Protein AF-A0A365YQ52-F1 (afdb_monomer_lite)

InterPro domains:
  IPR023159 SO1590-like superfamily [SSF159238] (4-60)

Organism: NCBI:txid1747507

Foldseek 3Di:
DVPDWDWDKDKDWAFPDPDPPQKTKIWIKIATDGSDGDIKIKMKIKGDDPPPPDIDMDMDID

Secondary structure (DSSP, 8-state):
--S---EEEEEEEEEEE--SSSEEEEEEEEEEEESS-EEEEEEEEEEE-SSTT-EEEEEEE-

Sequence (62 aa):
MENEALGTFDVIFLRVSDGEGQIDSMSINKIFYGDLQGISVGKMLAFRGEITGSAGYVTMGL

Structure (mmCIF, N/CA/C/O backbone):
data_AF-A0A365YQ52-F1
#
_entry.id   AF-A0A365YQ52-F1
#
loop_
_atom_site.group_PDB
_atom_site.id
_atom_site.type_symbol
_atom_site.label_atom_id
_atom_site.label_alt_id
_atom_site.label_comp_id
_atom_site.label_asym_id
_atom_site.label_entity_id
_atom_site.label_seq_id
_atom_site.pdbx_PDB_ins_code
_atom_site.Cartn_x
_atom_site.Cartn_y
_atom_site.Cartn_z
_atom_site.occupancy
_atom_site.B_iso_or_equiv
_atom_site.auth_seq_id
_atom_site.auth_comp_id
_atom_site.auth_asym_id
_atom_site.auth_atom_id
_atom_site.pdbx_PDB_model_num
ATOM 1 N N . MET A 1 1 ? -8.252 16.469 17.603 1.00 52.38 1 MET A N 1
ATOM 2 C CA . MET A 1 1 ? -8.000 15.241 16.824 1.00 52.38 1 MET A CA 1
ATOM 3 C C . MET A 1 1 ? -9.133 14.272 17.126 1.00 52.38 1 MET A C 1
ATOM 5 O O . MET A 1 1 ? -8.980 13.438 17.998 1.00 52.38 1 MET A O 1
ATOM 9 N N . GLU A 1 2 ? -10.299 14.445 16.501 1.00 69.75 2 GLU A N 1
ATOM 10 C CA . GLU A 1 2 ? -11.459 13.548 16.706 1.00 69.75 2 GLU A CA 1
ATOM 11 C C . GLU A 1 2 ? -11.696 12.599 15.514 1.00 69.75 2 GLU A C 1
ATOM 13 O O . GLU A 1 2 ? -12.616 11.798 15.558 1.00 69.75 2 GLU A O 1
ATOM 18 N N . ASN A 1 3 ? -10.858 12.649 14.465 1.00 86.50 3 ASN A N 1
ATOM 19 C CA . ASN A 1 3 ? -11.027 11.874 13.222 1.00 86.50 3 ASN A CA 1
ATOM 20 C C . ASN A 1 3 ? -9.725 11.194 12.750 1.00 86.50 3 ASN A C 1
ATOM 22 O O . ASN A 1 3 ? -9.503 11.041 11.551 1.00 86.50 3 ASN A O 1
ATOM 26 N N . GLU A 1 4 ? -8.837 10.835 13.676 1.00 93.38 4 GLU A N 1
ATOM 27 C CA . GLU A 1 4 ? -7.641 10.040 13.375 1.00 93.38 4 GLU A CA 1
ATOM 28 C C . GLU A 1 4 ? -7.802 8.654 13.996 1.00 93.38 4 GLU A C 1
ATOM 30 O O . GLU A 1 4 ? -8.233 8.539 15.140 1.00 93.38 4 GLU A O 1
ATOM 35 N N . ALA A 1 5 ? -7.471 7.617 13.228 1.00 93.38 5 ALA A N 1
ATOM 36 C CA . ALA A 1 5 ? -7.483 6.227 13.666 1.00 93.38 5 ALA A CA 1
ATOM 37 C C . ALA A 1 5 ? -6.065 5.667 13.536 1.00 93.38 5 ALA A C 1
ATOM 39 O O . ALA A 1 5 ? -5.441 5.796 12.478 1.00 93.38 5 ALA A O 1
ATOM 40 N N . LEU A 1 6 ? -5.558 5.051 14.601 1.00 96.12 6 LEU A N 1
ATOM 41 C CA . LEU A 1 6 ? -4.243 4.424 14.636 1.00 96.12 6 LEU A CA 1
ATOM 42 C C . LEU A 1 6 ? -4.384 2.908 14.777 1.00 96.12 6 LEU A C 1
ATOM 44 O O . LEU A 1 6 ? -5.276 2.382 15.443 1.00 96.12 6 LEU A O 1
ATOM 48 N N . GLY A 1 7 ? -3.482 2.182 14.126 1.00 96.62 7 GLY A N 1
ATOM 49 C CA . GLY A 1 7 ? -3.553 0.733 14.097 1.00 96.62 7 GLY A CA 1
ATOM 50 C C . GLY A 1 7 ? -2.478 0.099 13.234 1.00 96.62 7 GLY A C 1
ATOM 51 O O . GLY A 1 7 ? -1.662 0.775 12.605 1.00 96.62 7 GLY A O 1
ATOM 52 N N . THR A 1 8 ? -2.498 -1.224 13.210 1.00 98.50 8 THR A N 1
ATOM 53 C CA . THR A 1 8 ? -1.647 -2.047 12.352 1.00 98.50 8 THR A CA 1
ATOM 54 C C . THR A 1 8 ? -2.510 -2.804 11.354 1.00 98.50 8 THR A C 1
ATOM 56 O O . THR A 1 8 ? -3.735 -2.859 11.471 1.00 98.50 8 THR A O 1
ATOM 59 N N . PHE A 1 9 ? -1.882 -3.382 10.336 1.00 98.00 9 PHE A N 1
ATOM 60 C CA . PHE A 1 9 ? -2.578 -4.246 9.398 1.00 98.00 9 PHE A CA 1
ATOM 61 C C . PHE A 1 9 ? -1.653 -5.335 8.871 1.00 98.00 9 PHE A C 1
ATOM 63 O O . PHE A 1 9 ? -0.459 -5.101 8.673 1.00 98.00 9 PHE A O 1
ATOM 70 N N . ASP A 1 10 ? -2.229 -6.499 8.597 1.00 98.56 10 ASP A N 1
ATOM 71 C CA . ASP A 1 10 ? -1.581 -7.529 7.794 1.00 98.56 10 ASP A CA 1
ATOM 72 C C . ASP A 1 10 ? -1.860 -7.266 6.316 1.00 98.56 10 ASP A C 1
ATOM 74 O O . ASP A 1 10 ? -2.935 -6.778 5.954 1.00 98.56 10 ASP A O 1
ATOM 78 N N . VAL A 1 11 ? -0.907 -7.605 5.446 1.00 97.69 11 VAL A N 1
ATOM 79 C CA . VAL A 1 11 ? -1.061 -7.466 3.995 1.00 97.69 11 VAL A CA 1
ATOM 80 C C . VAL A 1 11 ? -0.591 -8.711 3.261 1.00 97.69 11 VAL A C 1
ATOM 82 O O . VAL A 1 11 ? 0.487 -9.242 3.518 1.00 97.69 11 VAL A O 1
ATOM 85 N N . ILE A 1 12 ? -1.406 -9.154 2.308 1.00 97.69 12 ILE A N 1
ATOM 86 C CA . ILE A 1 12 ? -1.114 -10.285 1.430 1.00 97.69 12 ILE A CA 1
ATOM 87 C C . ILE A 1 12 ? -1.135 -9.788 -0.012 1.00 97.69 12 ILE A C 1
ATOM 89 O O . ILE A 1 12 ? -2.122 -9.198 -0.457 1.00 97.69 12 ILE A O 1
ATOM 93 N N . PHE A 1 13 ? -0.058 -10.064 -0.747 1.00 94.81 13 PHE A N 1
ATOM 94 C CA . PHE A 1 13 ? 0.045 -9.803 -2.179 1.00 94.81 13 PHE A CA 1
ATOM 95 C C . PHE A 1 13 ? -0.017 -11.109 -2.957 1.00 94.81 13 PHE A C 1
ATOM 97 O O . PHE A 1 13 ? 0.740 -12.038 -2.681 1.00 94.81 13 PHE A O 1
ATOM 104 N N . LEU A 1 14 ? -0.890 -11.163 -3.958 1.00 93.88 14 LEU A N 1
ATOM 105 C CA . LEU A 1 14 ? -0.980 -12.290 -4.881 1.00 93.88 14 LEU A CA 1
ATOM 106 C C . LEU A 1 14 ? -0.768 -11.767 -6.293 1.00 93.88 14 LEU A C 1
ATOM 108 O O . LEU A 1 14 ? -1.471 -10.859 -6.729 1.00 93.88 14 LEU A O 1
ATOM 112 N N . ARG A 1 15 ? 0.197 -12.321 -7.021 1.00 89.06 15 ARG A N 1
ATOM 113 C CA . ARG A 1 15 ? 0.430 -11.951 -8.420 1.00 89.06 15 ARG A CA 1
ATOM 114 C C . ARG A 1 15 ? -0.771 -12.400 -9.260 1.00 89.06 15 ARG A C 1
ATOM 116 O O . ARG A 1 15 ? -1.202 -13.542 -9.142 1.00 89.06 15 ARG A O 1
ATOM 123 N N . VAL A 1 16 ? -1.336 -11.490 -10.054 1.00 84.25 16 VAL A N 1
ATOM 124 C CA . VAL A 1 16 ? -2.536 -11.758 -10.875 1.00 84.25 16 VAL A CA 1
ATOM 125 C C . VAL A 1 16 ? -2.163 -12.019 -12.332 1.00 84.25 16 VAL A C 1
ATOM 127 O O . VAL A 1 16 ? -2.848 -12.776 -13.011 1.00 84.25 16 VAL A O 1
ATOM 130 N N . SER A 1 17 ? -1.066 -11.433 -12.808 1.00 72.75 17 SER A N 1
ATOM 131 C CA . SER A 1 17 ? -0.521 -11.701 -14.136 1.00 72.75 17 SER A CA 1
ATOM 132 C C . SER A 1 17 ? 0.992 -11.539 -14.148 1.00 72.75 17 SER A C 1
ATOM 134 O O . SER A 1 17 ? 1.539 -10.689 -13.440 1.00 72.75 17 SER A O 1
ATOM 136 N N . ASP A 1 18 ? 1.649 -12.283 -15.030 1.00 63.84 18 ASP A N 1
ATOM 137 C CA . ASP A 1 18 ? 3.048 -12.072 -15.391 1.00 63.84 18 ASP A CA 1
ATOM 138 C C . ASP A 1 18 ? 3.121 -10.977 -16.450 1.00 63.84 18 ASP A C 1
ATOM 140 O O . ASP A 1 18 ? 3.347 -11.269 -17.618 1.00 63.84 18 ASP A O 1
ATOM 144 N N . GLY A 1 19 ? 2.805 -9.737 -16.057 1.00 57.66 19 GLY A N 1
ATOM 145 C CA . GLY A 1 19 ? 2.720 -8.613 -16.990 1.00 57.66 19 GLY A CA 1
ATOM 146 C C . GLY A 1 19 ? 3.898 -8.600 -17.967 1.00 57.66 19 GLY A C 1
ATOM 147 O O . GLY A 1 19 ? 5.045 -8.808 -17.574 1.00 57.66 19 GLY A O 1
ATOM 148 N N . GLU A 1 20 ? 3.618 -8.409 -19.256 1.00 59.47 20 GL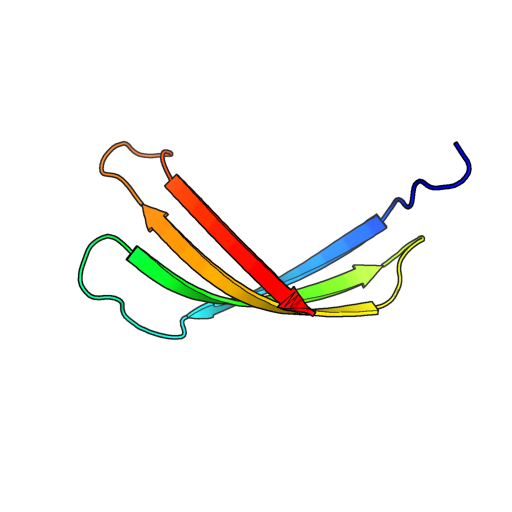U A N 1
ATOM 149 C CA . GLU A 1 20 ? 4.690 -8.283 -20.238 1.00 59.47 20 GLU A CA 1
ATOM 150 C C . GLU A 1 20 ? 5.384 -6.924 -20.044 1.00 59.47 20 GLU A C 1
ATOM 152 O O . GLU A 1 20 ? 4.764 -5.868 -20.177 1.00 59.47 20 GLU A O 1
ATOM 157 N N . GLY A 1 21 ? 6.676 -6.941 -19.699 1.00 70.00 21 GLY A N 1
ATOM 158 C CA . GLY A 1 21 ? 7.492 -5.738 -19.503 1.00 70.00 21 GLY A CA 1
ATOM 159 C C . GLY A 1 21 ? 7.745 -5.375 -18.034 1.00 70.00 21 GLY A C 1
ATOM 160 O O . GLY A 1 21 ? 7.812 -6.235 -17.165 1.00 70.00 21 GLY A O 1
ATOM 161 N N . GLN A 1 22 ? 7.955 -4.085 -17.749 1.00 83.56 22 GLN A N 1
ATOM 162 C CA . GLN A 1 22 ? 8.333 -3.582 -16.413 1.00 83.56 22 GLN A CA 1
ATOM 163 C C . GLN A 1 22 ? 7.138 -3.358 -15.458 1.00 83.56 22 GLN A C 1
ATOM 165 O O . GLN A 1 22 ? 7.342 -2.867 -14.344 1.00 83.56 22 GLN A O 1
ATOM 170 N N . ILE A 1 23 ? 5.904 -3.672 -15.885 1.00 88.94 23 ILE A N 1
ATOM 171 C CA . ILE A 1 23 ? 4.667 -3.448 -15.118 1.00 88.94 23 ILE A CA 1
ATOM 172 C C . ILE A 1 23 ? 4.038 -4.779 -14.695 1.00 88.94 23 ILE A C 1
ATOM 174 O O . ILE A 1 23 ? 3.673 -5.596 -15.534 1.00 88.94 23 ILE A O 1
ATOM 178 N N . ASP A 1 24 ? 3.811 -4.930 -13.393 1.00 90.06 24 ASP A N 1
ATOM 179 C CA . ASP A 1 24 ? 3.165 -6.076 -12.760 1.00 90.06 24 ASP A CA 1
ATOM 180 C C . ASP A 1 24 ? 1.767 -5.738 -12.232 1.00 90.06 24 ASP A C 1
ATOM 182 O O . ASP A 1 24 ? 1.515 -4.628 -11.758 1.00 90.06 24 ASP A O 1
ATOM 186 N N . SER A 1 25 ? 0.871 -6.732 -12.232 1.00 92.31 25 SER A N 1
ATOM 187 C CA . SER A 1 25 ? -0.435 -6.649 -11.567 1.00 92.31 25 SER A CA 1
ATOM 188 C C . SER A 1 25 ? -0.530 -7.624 -10.396 1.00 92.31 25 SER A C 1
ATOM 190 O O . SER A 1 25 ? -0.180 -8.803 -10.508 1.00 92.31 25 SER A O 1
ATOM 192 N N . MET A 1 26 ? -1.031 -7.134 -9.263 1.00 94.06 26 MET A N 1
ATOM 193 C CA . MET A 1 26 ? -1.190 -7.910 -8.034 1.00 94.06 26 MET A CA 1
ATOM 194 C C . MET A 1 26 ? -2.561 -7.659 -7.400 1.00 94.06 26 MET A C 1
ATOM 196 O O . MET A 1 26 ? -3.071 -6.542 -7.415 1.00 94.06 26 MET A O 1
ATOM 200 N N . SER A 1 27 ? -3.141 -8.685 -6.791 1.00 95.31 27 SER A N 1
ATOM 201 C CA . SER A 1 27 ? -4.177 -8.542 -5.774 1.00 95.31 27 SER A CA 1
ATOM 202 C C . SER A 1 27 ? -3.505 -8.138 -4.468 1.00 95.31 27 SER A C 1
ATOM 204 O O . SER A 1 27 ? -2.437 -8.658 -4.141 1.00 95.31 27 SER A O 1
ATOM 206 N N . ILE A 1 28 ? -4.134 -7.239 -3.719 1.00 97.56 28 ILE A N 1
ATOM 207 C CA . ILE A 1 28 ? -3.691 -6.807 -2.393 1.00 97.56 28 ILE A CA 1
ATOM 208 C C . ILE A 1 28 ? -4.858 -6.952 -1.419 1.00 97.56 28 ILE A C 1
ATOM 210 O O . ILE A 1 28 ? -5.897 -6.318 -1.592 1.00 97.56 28 ILE A O 1
ATOM 214 N N . ASN A 1 29 ? -4.678 -7.781 -0.398 1.00 97.44 29 ASN A N 1
ATOM 215 C CA 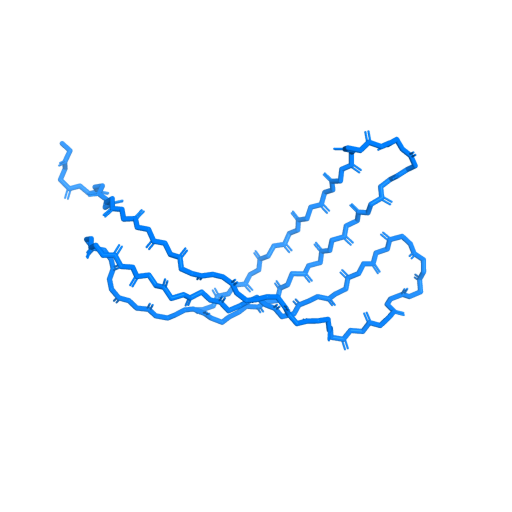. ASN A 1 29 ? -5.669 -7.992 0.654 1.00 97.44 29 ASN A CA 1
ATOM 216 C C . ASN A 1 29 ? -5.098 -7.469 1.968 1.00 97.44 29 ASN A C 1
ATOM 218 O O . ASN A 1 29 ? -3.940 -7.759 2.277 1.00 97.44 29 ASN A O 1
ATOM 222 N N . LYS A 1 30 ? -5.886 -6.709 2.728 1.00 98.19 30 LYS A N 1
ATOM 223 C CA . LYS A 1 30 ? -5.470 -6.148 4.019 1.00 98.19 30 LYS A CA 1
ATOM 224 C C . LYS A 1 30 ? -6.433 -6.551 5.122 1.00 98.19 30 LYS A C 1
ATOM 226 O O . LYS A 1 30 ? -7.635 -6.619 4.883 1.00 98.19 30 LYS A O 1
ATOM 231 N N . ILE A 1 31 ? -5.907 -6.766 6.321 1.00 98.44 31 ILE A N 1
ATOM 232 C CA . ILE A 1 31 ? -6.690 -6.993 7.540 1.00 98.44 31 ILE A CA 1
ATOM 233 C C . ILE A 1 31 ? -6.239 -5.951 8.559 1.00 98.44 31 ILE A C 1
ATOM 235 O O . ILE A 1 31 ? -5.066 -5.940 8.916 1.00 98.44 31 ILE A O 1
ATOM 239 N N . PHE A 1 32 ? -7.136 -5.062 8.982 1.00 98.25 32 PHE A N 1
ATOM 240 C CA . PHE A 1 32 ? -6.841 -3.938 9.875 1.00 98.25 32 PHE A CA 1
ATOM 241 C C . PHE A 1 32 ? -7.179 -4.265 11.333 1.00 98.25 32 PHE A C 1
ATOM 243 O O . PHE A 1 32 ? -8.213 -4.881 11.614 1.00 98.25 32 PHE A O 1
ATOM 250 N N . TYR A 1 33 ? -6.324 -3.802 12.247 1.00 98.06 33 TYR A N 1
ATOM 251 C CA . TYR A 1 33 ? -6.463 -3.946 13.695 1.00 98.06 33 TYR A CA 1
ATOM 252 C C . TYR A 1 33 ? -6.219 -2.608 14.404 1.00 98.06 33 TYR A C 1
ATOM 254 O O . TYR A 1 33 ? -5.371 -1.821 13.983 1.00 98.06 33 TYR A O 1
ATOM 262 N N . GLY A 1 34 ? -6.888 -2.394 15.538 1.00 96.81 34 GLY A N 1
ATOM 263 C CA . GLY A 1 34 ? -6.806 -1.159 16.322 1.00 96.81 34 GLY A CA 1
ATOM 264 C C . GLY A 1 34 ? -8.095 -0.358 16.198 1.00 96.81 34 GLY A C 1
ATOM 265 O O . GLY A 1 34 ? -9.178 -0.942 16.224 1.00 96.81 34 GLY A O 1
ATOM 266 N N . ASP A 1 35 ? -7.972 0.958 16.034 1.00 96.94 35 ASP A N 1
ATOM 267 C CA . ASP A 1 35 ? -9.122 1.867 15.937 1.00 96.94 35 ASP A CA 1
ATOM 268 C C . ASP A 1 35 ? -9.984 1.590 14.688 1.00 96.94 35 ASP A C 1
ATOM 270 O O . ASP A 1 35 ? -11.191 1.833 14.691 1.00 96.94 35 ASP A O 1
ATOM 274 N N . LEU A 1 36 ? -9.376 1.038 13.627 1.00 95.19 36 LEU A N 1
ATOM 275 C CA . LEU A 1 36 ? -10.062 0.487 12.457 1.00 95.19 36 LEU A CA 1
ATOM 276 C C . LEU A 1 36 ? -9.970 -1.041 12.471 1.00 95.19 36 LEU A C 1
ATOM 278 O O . LEU A 1 36 ? -8.878 -1.605 12.396 1.00 95.19 36 LEU A O 1
ATOM 282 N N . GLN A 1 37 ? -11.126 -1.703 12.480 1.00 97.19 37 GLN A N 1
ATOM 283 C CA . GLN A 1 37 ? -11.228 -3.155 12.385 1.00 97.19 37 GLN A CA 1
ATOM 284 C C . GLN A 1 37 ? -11.984 -3.534 11.111 1.00 97.19 37 GLN A C 1
ATOM 286 O O . GLN A 1 37 ? -13.137 -3.144 10.924 1.00 97.19 37 GLN A O 1
ATOM 291 N N . GLY A 1 38 ? -11.334 -4.269 10.210 1.00 97.25 38 GLY A N 1
ATOM 292 C CA . GLY A 1 38 ? -11.938 -4.600 8.923 1.00 97.25 38 GLY A CA 1
ATOM 293 C C . GLY A 1 38 ? -10.996 -5.299 7.957 1.00 97.25 38 GLY A C 1
ATOM 294 O O . GLY A 1 38 ? -9.834 -5.561 8.263 1.00 97.25 38 GLY A O 1
ATOM 295 N N . ILE A 1 39 ? -11.518 -5.599 6.774 1.00 97.81 39 ILE A N 1
ATOM 296 C CA . ILE A 1 39 ? -10.790 -6.245 5.682 1.00 97.81 39 ILE A CA 1
ATOM 297 C C . ILE A 1 39 ? -10.964 -5.374 4.444 1.00 97.81 39 ILE A C 1
ATOM 299 O O . ILE A 1 39 ? -12.064 -4.874 4.219 1.00 97.81 39 ILE A O 1
ATOM 303 N N . SER A 1 40 ? -9.909 -5.228 3.643 1.00 97.31 40 SER A N 1
ATOM 304 C CA . SER A 1 40 ? -10.029 -4.666 2.298 1.00 97.31 40 SER A CA 1
ATOM 305 C C . SER A 1 40 ? -9.436 -5.576 1.237 1.00 97.31 40 SER A C 1
ATOM 307 O O . SER A 1 40 ? -8.480 -6.322 1.480 1.00 97.31 40 SER A O 1
ATOM 309 N N . VAL A 1 41 ? -10.021 -5.510 0.045 1.00 96.38 41 VAL A N 1
ATOM 310 C CA . VAL A 1 41 ? -9.586 -6.252 -1.138 1.00 96.38 41 VAL A CA 1
ATOM 311 C C . VAL A 1 41 ? -9.417 -5.269 -2.281 1.00 96.38 41 VAL A C 1
ATOM 313 O O . VAL A 1 41 ? -10.311 -4.486 -2.603 1.00 96.38 41 VAL A O 1
ATOM 316 N N . GLY A 1 42 ? -8.255 -5.309 -2.921 1.00 95.88 42 GLY A N 1
ATOM 317 C CA . GLY A 1 42 ? -7.933 -4.399 -4.005 1.00 95.88 42 GLY A CA 1
ATOM 318 C C . GLY A 1 42 ? -7.016 -4.996 -5.054 1.00 95.88 42 GLY A C 1
ATOM 319 O O . GLY A 1 42 ? -6.545 -6.131 -4.955 1.00 95.88 42 GLY A O 1
ATOM 320 N N . LYS A 1 43 ? -6.744 -4.181 -6.070 1.00 95.69 43 LYS A N 1
ATOM 321 C CA . LYS A 1 43 ? -5.760 -4.472 -7.111 1.00 95.69 43 LYS A CA 1
ATOM 322 C C . LYS A 1 43 ? -4.711 -3.375 -7.156 1.00 95.69 43 LYS A C 1
ATOM 324 O O . LYS A 1 43 ? -5.027 -2.193 -7.044 1.00 95.69 43 LYS A O 1
ATOM 329 N N . MET A 1 44 ? -3.473 -3.792 -7.371 1.00 95.44 44 MET A N 1
ATOM 330 C CA . MET A 1 44 ? -2.302 -2.945 -7.511 1.00 95.44 44 MET A CA 1
ATOM 331 C C . MET A 1 44 ? -1.685 -3.134 -8.897 1.00 95.44 44 MET A C 1
ATOM 333 O O . MET A 1 44 ? -1.582 -4.260 -9.390 1.00 95.44 44 MET A O 1
ATOM 337 N N . LEU A 1 45 ? -1.245 -2.029 -9.495 1.00 94.06 45 LEU A N 1
ATOM 338 C CA . LEU A 1 45 ? -0.299 -2.023 -10.608 1.00 94.06 45 LEU A CA 1
ATOM 339 C C . LEU A 1 45 ? 1.030 -1.481 -10.090 1.00 94.06 45 LEU A C 1
ATOM 341 O O . LEU A 1 45 ? 1.049 -0.438 -9.436 1.00 94.06 45 LEU A O 1
ATOM 345 N N . ALA A 1 46 ? 2.123 -2.185 -10.363 1.00 92.62 46 ALA A N 1
ATOM 346 C CA . ALA A 1 46 ? 3.458 -1.823 -9.908 1.00 92.62 46 ALA A CA 1
ATOM 347 C C . ALA A 1 46 ? 4.424 -1.760 -11.089 1.00 92.62 46 ALA A C 1
ATOM 349 O O . ALA A 1 46 ? 4.424 -2.639 -11.938 1.00 92.62 46 ALA A O 1
ATOM 350 N N . PHE A 1 47 ? 5.268 -0.740 -11.114 1.00 92.06 47 PHE A N 1
ATOM 351 C CA . PHE A 1 47 ? 6.345 -0.557 -12.073 1.00 92.06 47 PHE A CA 1
ATOM 352 C C . PHE A 1 47 ? 7.682 -0.585 -11.337 1.00 92.06 47 PHE A C 1
ATOM 354 O O . PHE A 1 47 ? 7.861 0.141 -10.351 1.00 92.06 47 PHE A O 1
ATOM 361 N N . ARG A 1 48 ? 8.633 -1.388 -11.820 1.00 89.38 48 ARG A N 1
ATOM 362 C CA . ARG A 1 48 ? 10.006 -1.409 -11.301 1.00 89.38 48 ARG A CA 1
ATOM 363 C C . ARG A 1 48 ? 10.968 -0.921 -12.379 1.00 89.38 48 ARG A C 1
ATOM 365 O O . ARG A 1 48 ? 11.104 -1.559 -13.417 1.00 89.38 4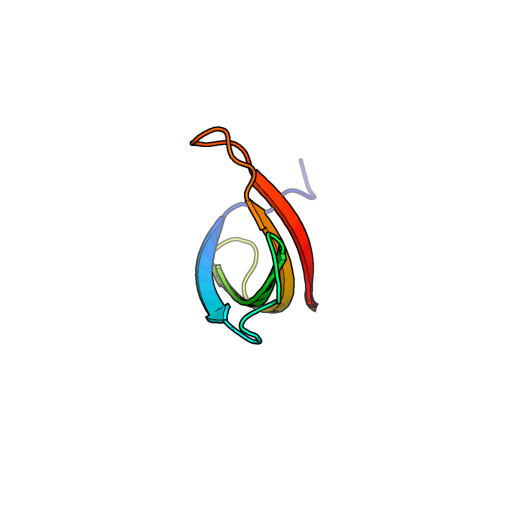8 ARG A O 1
ATOM 372 N N . GLY A 1 49 ? 11.627 0.204 -12.107 1.00 86.94 49 GLY A N 1
ATOM 373 C CA . GLY A 1 49 ? 12.640 0.760 -13.000 1.00 86.94 49 GLY A CA 1
ATOM 374 C C . GLY A 1 49 ? 13.989 0.052 -12.864 1.00 86.94 49 GLY A C 1
ATOM 375 O O . GLY A 1 49 ? 14.189 -0.792 -11.992 1.00 86.94 49 GLY A O 1
ATOM 376 N N . GLU A 1 50 ? 14.937 0.434 -13.715 1.00 90.38 50 GLU A N 1
ATOM 377 C CA . GLU A 1 50 ? 16.280 -0.166 -13.757 1.00 90.38 50 GLU A CA 1
ATOM 378 C C . GLU A 1 50 ? 17.173 0.254 -12.580 1.00 90.38 50 GLU A C 1
ATOM 380 O O . GLU A 1 50 ? 18.110 -0.454 -12.216 1.00 90.38 50 GLU A O 1
ATOM 385 N N . ILE A 1 51 ? 16.880 1.399 -11.954 1.00 94.69 51 ILE A N 1
ATOM 386 C CA . ILE A 1 51 ? 17.604 1.869 -10.772 1.00 94.69 51 ILE A CA 1
ATOM 387 C C . ILE A 1 51 ? 17.109 1.086 -9.557 1.00 94.69 51 ILE A C 1
ATOM 389 O O . ILE A 1 51 ? 15.964 1.239 -9.125 1.00 94.69 51 ILE A O 1
ATOM 393 N N . THR A 1 52 ? 17.991 0.282 -8.965 1.00 92.12 52 THR A N 1
ATOM 394 C CA . THR A 1 52 ? 17.710 -0.462 -7.732 1.00 92.12 52 THR A CA 1
ATOM 395 C C . THR A 1 52 ? 17.116 0.450 -6.657 1.00 92.12 52 THR A C 1
ATOM 397 O O . THR A 1 52 ? 17.680 1.489 -6.321 1.00 92.12 52 THR A O 1
ATOM 400 N N . GLY A 1 53 ? 15.968 0.048 -6.110 1.00 91.44 53 GLY A N 1
ATOM 401 C CA . GLY A 1 53 ? 15.231 0.811 -5.097 1.00 91.44 53 GLY A CA 1
ATOM 402 C C . GLY A 1 53 ? 14.213 1.812 -5.656 1.00 91.44 53 GLY A C 1
ATOM 403 O O . GLY A 1 53 ? 13.415 2.332 -4.884 1.00 91.44 53 GLY A O 1
ATOM 404 N N . SER A 1 54 ? 14.180 2.045 -6.974 1.00 93.06 54 SER A N 1
ATOM 405 C CA . SER A 1 54 ? 13.193 2.921 -7.619 1.00 93.06 54 SER A CA 1
ATOM 406 C C . SER A 1 54 ? 12.013 2.122 -8.175 1.00 93.06 54 SER A C 1
ATOM 408 O O . SER A 1 54 ? 12.164 1.280 -9.063 1.00 93.06 54 SER A O 1
ATOM 410 N N . ALA A 1 55 ? 10.815 2.406 -7.670 1.00 93.12 55 ALA A N 1
ATOM 411 C CA . ALA A 1 55 ? 9.571 1.799 -8.126 1.00 93.12 55 ALA A CA 1
ATOM 412 C C . ALA A 1 55 ? 8.397 2.766 -7.939 1.00 93.12 55 ALA A C 1
ATOM 414 O O . ALA A 1 55 ? 8.435 3.645 -7.079 1.00 93.12 55 ALA A O 1
ATOM 415 N N . GLY A 1 56 ? 7.345 2.578 -8.730 1.00 94.50 56 GLY A N 1
ATOM 416 C CA . GLY A 1 56 ? 6.072 3.280 -8.583 1.00 94.50 56 GLY A CA 1
ATOM 417 C C . GLY A 1 56 ? 4.929 2.278 -8.537 1.00 94.50 56 GLY A C 1
ATOM 418 O O . GLY A 1 56 ? 4.989 1.247 -9.200 1.00 94.50 56 GLY A O 1
ATOM 419 N N . TYR A 1 57 ? 3.887 2.553 -7.761 1.00 95.06 57 TY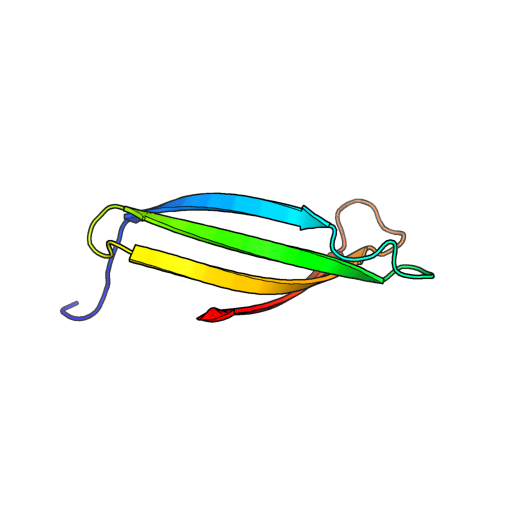R A N 1
ATOM 420 C CA . TYR A 1 57 ? 2.697 1.710 -7.739 1.00 95.06 57 TYR A CA 1
ATOM 421 C C . TYR A 1 57 ? 1.438 2.536 -7.503 1.00 95.06 57 TYR A C 1
ATOM 423 O O . TYR A 1 57 ? 1.473 3.590 -6.871 1.00 95.06 57 TYR A O 1
ATOM 431 N N . VAL A 1 58 ? 0.319 2.029 -8.006 1.00 96.38 58 VAL A N 1
ATOM 432 C CA . VAL A 1 58 ? -1.022 2.552 -7.739 1.00 96.38 58 VAL A CA 1
ATOM 433 C C . VAL A 1 58 ? -1.913 1.405 -7.291 1.00 96.38 58 VAL A C 1
ATOM 435 O O . VAL A 1 58 ? -1.761 0.276 -7.757 1.00 96.38 58 VAL A O 1
ATOM 438 N N . THR A 1 59 ? -2.837 1.678 -6.375 1.00 96.19 59 THR A N 1
ATOM 439 C CA . THR A 1 59 ? -3.782 0.678 -5.874 1.00 96.19 59 THR A CA 1
ATOM 440 C C . THR A 1 59 ? -5.159 1.287 -5.676 1.00 96.19 59 THR A C 1
ATOM 442 O O . THR A 1 59 ? -5.282 2.450 -5.294 1.00 96.19 59 THR A O 1
ATOM 445 N N . MET A 1 60 ? -6.187 0.487 -5.932 1.00 95.94 60 MET A N 1
ATOM 446 C CA . MET A 1 60 ? -7.568 0.781 -5.569 1.00 95.94 60 MET A CA 1
ATOM 447 C C . MET A 1 60 ? -8.163 -0.460 -4.911 1.00 95.94 60 MET A C 1
ATOM 449 O O . MET A 1 60 ? 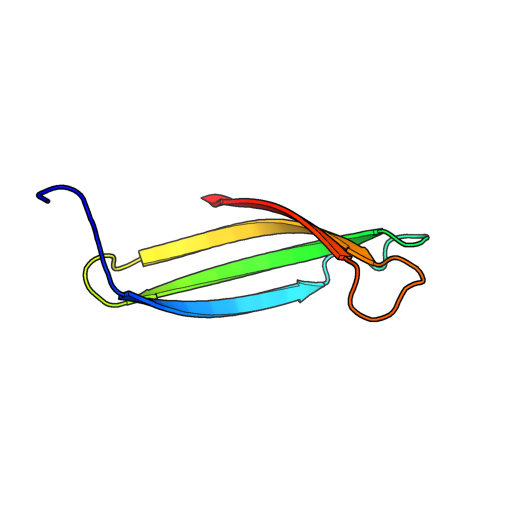-7.937 -1.582 -5.373 1.00 95.94 60 MET A O 1
ATOM 453 N N . GLY A 1 61 ? -8.917 -0.262 -3.835 1.00 88.88 61 GLY A N 1
ATOM 454 C CA . GLY A 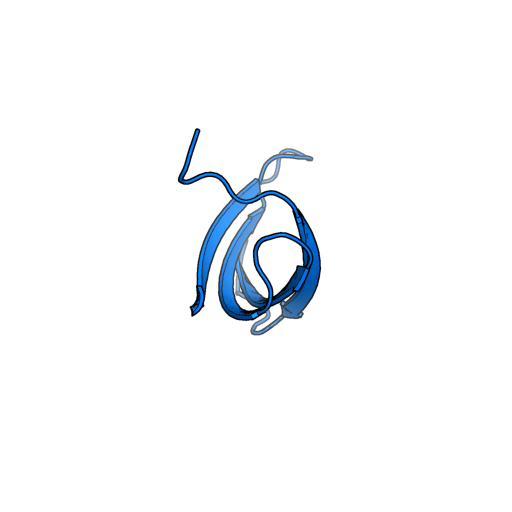1 61 ? -9.563 -1.341 -3.096 1.00 88.88 61 GLY A CA 1
ATOM 455 C C . GLY A 1 61 ? -10.829 -0.870 -2.398 1.00 88.88 61 GLY A C 1
ATOM 456 O O . GLY A 1 61 ? -11.029 0.335 -2.231 1.00 88.88 61 GLY A O 1
ATOM 457 N N . LEU A 1 62 ? -11.660 -1.845 -2.036 1.00 84.06 62 LEU A N 1
ATOM 458 C CA . LEU A 1 62 ? -12.845 -1.703 -1.190 1.00 84.06 62 LEU A CA 1
ATOM 459 C C . LEU A 1 62 ? -12.541 -2.274 0.189 1.00 84.06 62 LEU A C 1
ATOM 461 O O . LEU A 1 62 ? -11.900 -3.352 0.224 1.00 84.06 62 LEU A O 1
#

Radius of gyration: 14.58 Å; chains: 1; bounding box: 31×28×37 Å

pLDDT: mean 90.63, std 10.56, range [52.38, 98.56]